Protein AF-A0A7K7BJ97-F1 (afdb_monomer_lite)

Foldseek 3Di:
DDDPDPVVVVVVVVVVVVVLVVVVDVVVSVCCCQPDDDPVLNVLLVLVVLLVVLVVLLCCVVVVQVPDDDPDPPDDSVVSVVSNVVSLVSLVVRPVVSNVVNNVVSVVVVVVCQQVVLCVVPVHRVVSNVVVVVVSVVVVVVPPD

Radius of gyration: 20.01 Å; chains: 1; bounding box: 39×40×58 Å

pLDDT: mean 79.58, std 12.28, range [40.59, 95.62]

Structure (mmCIF, N/CA/C/O backbone):
data_AF-A0A7K7BJ97-F1
#
_entry.id   AF-A0A7K7BJ97-F1
#
loop_
_atom_site.group_PDB
_atom_site.id
_atom_site.type_symbol
_atom_site.label_atom_id
_atom_site.label_alt_id
_atom_site.label_comp_id
_atom_site.label_asym_id
_atom_site.label_entity_id
_atom_site.label_seq_id
_atom_site.pdbx_PDB_ins_code
_atom_site.Cartn_x
_atom_site.Cartn_y
_atom_site.Cartn_z
_atom_site.occupancy
_atom_site.B_iso_or_equiv
_atom_site.auth_seq_id
_atom_site.auth_comp_id
_atom_site.auth_asym_id
_atom_site.auth_atom_id
_atom_site.pdbx_PDB_model_num
ATOM 1 N N . ALA A 1 1 ? -24.131 23.882 -16.248 1.00 53.66 1 ALA A N 1
ATOM 2 C CA . ALA A 1 1 ? -23.903 22.440 -16.059 1.00 53.66 1 ALA A CA 1
ATOM 3 C C . ALA A 1 1 ? -23.656 21.853 -17.436 1.00 53.66 1 ALA A C 1
ATOM 5 O O . ALA A 1 1 ? -24.614 21.597 -18.142 1.00 53.66 1 ALA A O 1
ATOM 6 N N . GLU A 1 2 ? -22.393 21.731 -17.831 1.00 49.44 2 GLU A N 1
ATOM 7 C CA . GLU A 1 2 ? -21.961 21.125 -19.095 1.00 49.44 2 GLU A CA 1
ATOM 8 C C . GLU A 1 2 ? -20.705 20.304 -18.774 1.00 49.44 2 GLU A C 1
ATOM 10 O O . GLU A 1 2 ? -19.826 20.795 -18.070 1.00 49.44 2 GLU A O 1
ATOM 15 N N . GLY A 1 3 ? -20.730 19.022 -19.157 1.00 62.25 3 GLY A N 1
ATOM 16 C CA . GLY A 1 3 ? -19.673 18.002 -19.071 1.00 62.25 3 GLY A CA 1
ATOM 17 C C . GLY A 1 3 ? -18.610 18.137 -17.974 1.00 62.25 3 GLY A C 1
ATOM 18 O O . GLY A 1 3 ? -17.576 18.757 -18.190 1.00 62.25 3 GLY A O 1
ATOM 19 N N . ARG A 1 4 ? -18.770 17.438 -16.837 1.00 69.69 4 ARG A N 1
ATOM 20 C CA . ARG A 1 4 ? -17.671 17.173 -15.873 1.00 69.69 4 ARG A CA 1
ATOM 21 C C . ARG A 1 4 ? -16.675 16.137 -16.416 1.00 69.69 4 ARG A C 1
ATOM 23 O O . ARG A 1 4 ? -16.270 15.221 -15.703 1.00 69.69 4 ARG A O 1
ATOM 30 N N . GLU A 1 5 ? -16.337 16.225 -17.692 1.00 78.38 5 GLU A N 1
ATOM 31 C CA . GLU A 1 5 ? -15.386 15.314 -18.308 1.00 78.38 5 GLU A CA 1
ATOM 32 C C . GLU A 1 5 ? -13.983 15.735 -17.859 1.00 78.38 5 GLU A C 1
ATOM 34 O O . GLU A 1 5 ? -13.641 16.918 -17.954 1.00 78.38 5 GLU A O 1
ATOM 39 N N . PRO A 1 6 ? -13.169 14.824 -17.301 1.00 87.25 6 PRO A N 1
ATOM 40 C CA . PRO A 1 6 ? -11.871 15.178 -16.747 1.00 87.25 6 PRO A CA 1
ATOM 41 C C . PRO A 1 6 ? -10.842 15.368 -17.876 1.00 87.25 6 PRO A C 1
ATOM 43 O O . PRO A 1 6 ? -9.900 14.592 -18.002 1.00 87.25 6 PRO A O 1
ATOM 46 N N . LEU A 1 7 ? -11.016 16.409 -18.699 1.00 89.00 7 LEU A N 1
ATOM 47 C CA . LEU A 1 7 ? -10.220 16.680 -19.907 1.00 89.00 7 LEU A CA 1
ATOM 48 C C . LEU A 1 7 ? -8.717 16.788 -19.613 1.00 89.00 7 LEU A C 1
ATOM 50 O O . LEU A 1 7 ? -7.898 16.268 -20.363 1.00 89.00 7 LEU A O 1
ATOM 54 N N . TRP A 1 8 ? -8.347 17.397 -18.484 1.00 89.06 8 TRP A N 1
ATOM 55 C CA . TRP A 1 8 ? -6.948 17.480 -18.056 1.00 89.06 8 TRP A CA 1
ATOM 56 C C . TRP A 1 8 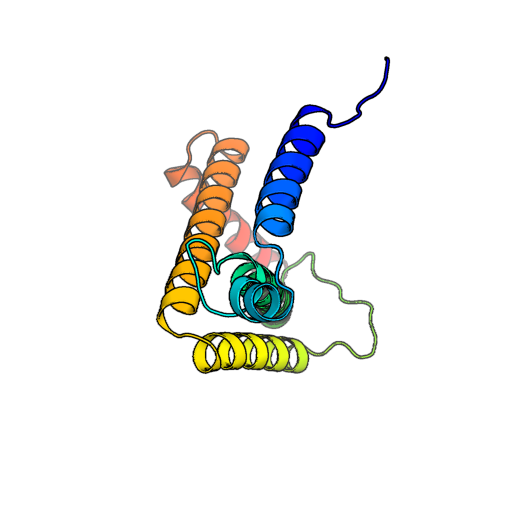? -6.360 16.122 -17.671 1.00 89.06 8 TRP A C 1
ATOM 58 O O . TRP A 1 8 ? -5.219 15.826 -18.019 1.00 89.06 8 TRP A O 1
ATOM 68 N N . ALA A 1 9 ? -7.140 15.276 -16.993 1.00 87.50 9 ALA A N 1
ATOM 69 C CA . ALA A 1 9 ? -6.704 13.921 -16.672 1.00 87.50 9 ALA A CA 1
ATOM 70 C C . ALA A 1 9 ? -6.609 13.063 -17.939 1.00 87.50 9 ALA A C 1
ATOM 72 O O . ALA A 1 9 ? -5.680 12.276 -18.065 1.00 87.50 9 ALA A O 1
ATOM 73 N N . LEU A 1 10 ? -7.529 13.258 -18.890 1.00 89.00 10 LEU A N 1
ATOM 74 C CA . LEU A 1 10 ? -7.507 12.595 -20.190 1.00 89.00 10 LEU A CA 1
ATOM 75 C C . LEU A 1 10 ? -6.256 12.973 -20.993 1.00 89.00 10 LEU A C 1
ATOM 77 O O . LEU A 1 10 ? -5.606 12.101 -21.559 1.00 89.00 10 LEU A O 1
ATOM 81 N N . GLY A 1 11 ? -5.881 14.256 -21.005 1.00 91.06 11 GLY A N 1
ATOM 82 C CA . GLY A 1 11 ? -4.638 14.708 -21.634 1.00 91.06 11 GLY A CA 1
ATOM 83 C C . GLY A 1 11 ? -3.398 14.080 -20.990 1.00 91.06 11 GLY A C 1
ATOM 84 O O . GLY A 1 11 ? -2.494 13.635 -21.694 1.00 91.06 11 GLY A O 1
ATOM 85 N N . LEU A 1 12 ? -3.381 13.972 -19.657 1.00 86.06 12 LEU A N 1
ATOM 86 C CA . LEU A 1 12 ? -2.293 13.326 -18.922 1.00 86.06 12 LEU A CA 1
ATOM 87 C C . LEU A 1 12 ? -2.185 11.829 -19.254 1.00 86.06 12 LEU A C 1
ATOM 89 O O . LEU A 1 12 ? -1.092 11.343 -19.536 1.00 86.06 12 LEU A O 1
ATOM 93 N N . THR A 1 13 ? -3.298 11.089 -19.232 1.00 87.69 13 THR A N 1
ATOM 94 C CA . THR A 1 13 ? -3.283 9.650 -19.533 1.00 87.69 13 THR A CA 1
ATOM 95 C C . THR A 1 13 ? -2.938 9.380 -20.994 1.00 87.69 13 THR A C 1
ATOM 97 O O . THR A 1 13 ? -2.217 8.423 -21.266 1.00 87.69 13 THR A O 1
ATOM 100 N N . ALA A 1 14 ? -3.378 10.239 -21.919 1.00 88.06 14 ALA A N 1
ATOM 101 C CA . ALA A 1 14 ? -2.998 10.169 -23.326 1.00 88.06 14 ALA A CA 1
ATOM 102 C C . ALA A 1 14 ? -1.486 10.363 -23.520 1.00 88.06 14 ALA A C 1
ATOM 104 O O . ALA A 1 14 ? -0.862 9.556 -24.203 1.00 88.06 14 ALA A O 1
ATOM 105 N N . ALA A 1 15 ? -0.880 11.354 -22.856 1.00 85.06 15 ALA A N 1
ATOM 106 C CA . ALA A 1 15 ? 0.564 11.582 -22.923 1.00 85.06 15 ALA A CA 1
ATOM 107 C C . ALA A 1 15 ? 1.373 10.393 -22.368 1.00 85.06 15 ALA A C 1
ATOM 109 O O . ALA A 1 15 ? 2.357 9.970 -22.971 1.00 85.06 15 ALA A O 1
ATOM 110 N N . VAL A 1 16 ? 0.939 9.803 -21.246 1.00 82.94 16 VAL A N 1
ATOM 111 C CA . VAL A 1 16 ? 1.579 8.599 -20.681 1.00 82.94 16 VAL A CA 1
ATOM 112 C C . VAL A 1 16 ? 1.446 7.400 -21.627 1.00 82.94 16 VAL A C 1
ATOM 114 O O . VAL A 1 16 ? 2.400 6.641 -21.796 1.00 82.94 16 VAL A O 1
ATOM 117 N N . ALA A 1 17 ? 0.285 7.231 -22.264 1.00 82.62 17 ALA A N 1
ATOM 118 C CA . ALA A 1 17 ? 0.066 6.162 -23.233 1.00 82.62 17 ALA A CA 1
ATOM 119 C C . ALA A 1 17 ? 0.936 6.335 -24.489 1.00 82.62 17 ALA A C 1
ATOM 121 O O . ALA A 1 17 ? 1.523 5.364 -24.961 1.00 82.62 17 ALA A O 1
ATOM 122 N N . GLU A 1 18 ? 1.068 7.560 -24.998 1.00 83.75 18 GLU A N 1
ATOM 123 C CA . GLU A 1 18 ? 1.896 7.874 -26.166 1.00 83.75 18 GLU A CA 1
ATOM 124 C C . GLU A 1 18 ? 3.380 7.569 -25.916 1.00 83.75 18 GLU A C 1
ATOM 126 O O . GLU A 1 18 ? 4.021 6.932 -26.752 1.00 83.75 18 GLU A O 1
ATOM 131 N N . LEU A 1 19 ? 3.901 7.902 -24.727 1.00 78.19 19 LEU A N 1
ATOM 132 C CA . LEU A 1 19 ? 5.255 7.511 -24.311 1.00 78.19 19 LEU A CA 1
ATOM 133 C C . LEU A 1 19 ? 5.457 5.989 -24.356 1.00 78.19 19 LEU A C 1
ATOM 135 O O . LEU A 1 19 ? 6.507 5.525 -24.794 1.00 78.19 19 LEU A O 1
ATOM 139 N N . GLY A 1 20 ? 4.450 5.209 -23.954 1.00 73.00 20 GLY A N 1
ATOM 140 C CA . GLY A 1 20 ? 4.485 3.747 -24.041 1.00 73.00 20 GLY A CA 1
ATOM 141 C C . GLY A 1 20 ? 4.469 3.218 -25.481 1.00 73.00 20 GLY A C 1
ATOM 142 O O . GLY A 1 20 ? 5.156 2.244 -25.784 1.00 73.00 20 GLY A O 1
ATOM 143 N N . VAL A 1 21 ? 3.725 3.867 -26.384 1.00 80.25 21 VAL A N 1
ATOM 144 C CA . VAL A 1 21 ? 3.646 3.487 -27.808 1.00 80.25 21 VAL A CA 1
ATOM 145 C C . VAL A 1 21 ? 4.962 3.764 -28.541 1.00 80.25 21 VAL A C 1
ATOM 147 O O . VAL A 1 21 ? 5.381 2.949 -29.365 1.00 80.25 21 VAL A O 1
ATOM 150 N N . LEU A 1 22 ? 5.652 4.861 -28.212 1.00 77.56 22 LEU A N 1
ATOM 151 C CA . LEU A 1 22 ? 6.937 5.233 -28.821 1.00 77.56 22 LEU A CA 1
ATOM 152 C C . LEU A 1 22 ? 8.061 4.209 -28.575 1.00 77.56 22 LEU A C 1
ATOM 154 O O . LEU A 1 22 ? 9.020 4.169 -29.342 1.00 77.56 22 LEU A O 1
ATOM 158 N N . VAL A 1 23 ? 7.932 3.341 -27.565 1.00 73.12 23 VAL A N 1
ATOM 159 C CA . VAL A 1 23 ? 8.893 2.256 -27.285 1.00 73.12 23 VAL A CA 1
ATOM 160 C C . VAL A 1 23 ? 8.868 1.164 -28.374 1.00 73.12 23 VAL A C 1
ATOM 162 O O . VAL A 1 23 ? 9.836 0.421 -28.492 1.00 73.12 23 VAL A O 1
ATOM 165 N N . ALA A 1 24 ? 7.819 1.101 -29.213 1.00 66.75 24 ALA A N 1
ATOM 166 C CA . ALA A 1 24 ? 7.681 0.366 -30.489 1.00 66.75 24 ALA A CA 1
ATOM 167 C C . ALA A 1 24 ? 7.981 -1.155 -30.525 1.00 66.75 24 ALA A C 1
ATOM 169 O O . ALA A 1 24 ? 7.646 -1.818 -31.507 1.00 66.75 24 ALA A O 1
ATOM 170 N N . SER A 1 25 ? 8.545 -1.747 -29.474 1.00 67.44 25 SER A N 1
ATOM 171 C CA . SER A 1 25 ? 8.849 -3.177 -29.372 1.00 67.44 25 SER A CA 1
ATOM 172 C C . SER A 1 25 ? 8.205 -3.780 -28.129 1.00 67.44 25 SER A C 1
ATOM 174 O O . SER A 1 25 ? 8.576 -3.446 -27.003 1.00 67.44 25 SER A O 1
ATOM 176 N N . LEU A 1 26 ? 7.272 -4.709 -28.334 1.00 65.44 26 LEU A N 1
ATOM 177 C CA . LEU A 1 26 ? 6.539 -5.386 -27.258 1.00 65.44 26 LEU A CA 1
ATOM 178 C C . LEU A 1 26 ? 7.465 -6.154 -26.298 1.00 65.44 26 LEU A C 1
ATOM 180 O O . LEU A 1 26 ? 7.220 -6.168 -25.093 1.00 65.44 26 LEU A O 1
ATOM 184 N N . ASP A 1 27 ? 8.567 -6.703 -26.813 1.00 65.81 27 ASP A N 1
ATOM 185 C CA . ASP A 1 27 ? 9.553 -7.453 -26.026 1.00 65.81 27 ASP A CA 1
ATOM 186 C C . ASP A 1 27 ? 10.417 -6.567 -25.118 1.00 65.81 27 ASP A C 1
ATOM 188 O O . ASP A 1 27 ? 10.953 -7.059 -24.129 1.00 65.81 27 ASP A O 1
ATOM 192 N N . LEU A 1 28 ? 10.527 -5.262 -25.409 1.00 61.59 28 LEU A N 1
ATOM 193 C CA . LEU A 1 28 ? 11.085 -4.281 -24.468 1.00 61.59 28 LEU A CA 1
ATOM 194 C C . LEU A 1 28 ? 9.990 -3.689 -23.576 1.00 61.59 28 LEU A C 1
ATOM 196 O O . LEU A 1 28 ? 10.247 -3.405 -22.413 1.00 61.59 28 LEU A O 1
ATOM 200 N N . VAL A 1 29 ? 8.750 -3.577 -24.062 1.00 62.12 29 VAL A N 1
ATOM 201 C CA . VAL A 1 29 ? 7.610 -3.076 -23.278 1.00 62.12 29 VAL A CA 1
ATOM 202 C C . VAL A 1 29 ? 7.257 -4.008 -22.109 1.00 62.12 29 VAL A C 1
ATOM 204 O O . VAL A 1 29 ? 7.011 -3.524 -21.005 1.00 62.12 29 VAL A O 1
ATOM 207 N N . ALA A 1 30 ? 7.272 -5.332 -22.291 1.00 59.56 30 ALA A N 1
ATOM 208 C CA . ALA A 1 30 ? 6.947 -6.278 -21.217 1.00 59.56 30 ALA A CA 1
ATOM 209 C C . ALA A 1 30 ? 7.932 -6.198 -20.016 1.00 59.56 30 ALA A C 1
ATOM 211 O O . ALA A 1 30 ? 7.473 -6.119 -18.868 1.00 59.56 30 ALA A O 1
ATOM 212 N N . PRO A 1 31 ? 9.261 -6.107 -20.232 1.00 52.78 31 PRO A N 1
ATOM 213 C CA . PRO A 1 31 ? 10.229 -5.754 -19.196 1.00 52.78 31 PRO A CA 1
ATOM 214 C C . PRO A 1 31 ? 10.198 -4.285 -18.752 1.00 52.78 31 PRO A C 1
ATOM 216 O O . PRO A 1 31 ? 10.601 -4.024 -17.629 1.00 52.78 31 PRO A O 1
ATOM 219 N N . VAL A 1 32 ? 9.731 -3.320 -19.551 1.00 54.19 32 VAL A N 1
ATOM 220 C CA . VAL A 1 32 ? 9.581 -1.905 -19.129 1.00 54.19 32 VAL A CA 1
ATOM 221 C C . VAL A 1 32 ? 8.428 -1.731 -18.139 1.00 54.19 32 VAL A C 1
ATOM 223 O O . VAL A 1 32 ? 8.578 -1.023 -17.144 1.00 54.19 32 VAL A O 1
ATOM 226 N N . PHE A 1 33 ? 7.309 -2.438 -18.333 1.00 54.72 33 PHE A N 1
ATOM 227 C CA . PHE A 1 33 ? 6.264 -2.521 -17.311 1.00 54.72 33 PHE A CA 1
ATOM 228 C C . PHE A 1 33 ? 6.768 -3.213 -16.041 1.00 54.72 33 PHE A C 1
ATOM 230 O O . PHE A 1 33 ? 6.367 -2.819 -14.950 1.00 54.72 33 PHE A O 1
ATOM 237 N N . SER A 1 34 ? 7.660 -4.202 -16.167 1.00 51.91 34 SER A N 1
ATOM 238 C CA . SER A 1 34 ? 8.026 -5.090 -15.059 1.00 51.91 34 SER A CA 1
ATOM 239 C C . SER A 1 34 ? 9.320 -4.724 -14.307 1.00 51.91 34 SER A C 1
ATOM 241 O O . SER A 1 34 ? 9.379 -4.965 -13.105 1.00 51.91 34 SER A O 1
ATOM 243 N N . VAL A 1 35 ? 10.372 -4.211 -14.963 1.00 53.81 35 VAL A N 1
ATOM 244 C CA . VAL A 1 35 ? 11.743 -4.176 -14.400 1.00 53.81 35 VAL A CA 1
ATOM 245 C C . VAL A 1 35 ? 12.662 -3.033 -14.905 1.00 53.81 35 VAL A C 1
ATOM 247 O O . VAL A 1 35 ? 13.407 -2.500 -14.084 1.00 53.81 35 VAL A O 1
ATOM 250 N N . CYS A 1 36 ? 12.683 -2.606 -16.181 1.00 50.34 36 CYS A N 1
ATOM 251 C CA . CYS A 1 36 ? 13.795 -1.756 -16.671 1.00 50.34 36 CYS A CA 1
ATOM 252 C C . CYS A 1 36 ? 13.440 -0.715 -17.753 1.00 50.34 36 CYS A C 1
ATOM 254 O O . CYS A 1 36 ? 13.249 -1.078 -18.905 1.00 50.34 36 CYS A O 1
ATOM 256 N N . VAL A 1 37 ? 13.460 0.569 -17.364 1.00 40.59 37 VAL A N 1
ATOM 257 C CA . VAL A 1 37 ? 13.938 1.793 -18.066 1.00 40.59 37 VAL A CA 1
ATOM 258 C C . VAL A 1 37 ? 13.096 2.979 -17.569 1.00 40.59 37 VAL A C 1
ATOM 260 O O . VAL A 1 37 ? 11.893 3.050 -17.789 1.00 40.59 37 VAL A O 1
ATOM 263 N N . GLU A 1 38 ? 13.756 3.849 -16.797 1.00 43.31 38 GLU A N 1
ATOM 264 C CA . GLU A 1 38 ? 13.340 5.151 -16.226 1.00 43.31 38 GLU A CA 1
ATOM 265 C C . GLU A 1 38 ? 12.053 5.260 -15.385 1.00 43.31 38 GLU A C 1
ATOM 267 O O . GLU A 1 38 ? 11.908 6.222 -14.634 1.00 43.31 38 GLU A O 1
ATOM 272 N N . GLY A 1 39 ? 11.163 4.272 -15.382 1.00 49.56 39 GLY A N 1
ATOM 273 C CA . GLY A 1 39 ? 9.870 4.416 -14.712 1.00 49.56 39 GLY A CA 1
ATOM 274 C C . GLY A 1 39 ? 9.175 3.106 -14.380 1.00 49.56 39 GLY A C 1
ATOM 275 O O . GLY A 1 39 ? 7.949 3.048 -14.443 1.00 49.56 39 GLY A O 1
ATOM 276 N N . GLY A 1 40 ? 9.926 2.070 -13.979 1.00 51.00 40 GLY A N 1
ATOM 277 C CA . GLY A 1 40 ? 9.418 0.769 -13.492 1.00 51.00 40 GLY A CA 1
ATOM 278 C C . GLY A 1 40 ? 8.561 0.841 -12.211 1.00 51.00 40 GLY A C 1
ATOM 279 O O . GLY A 1 40 ? 8.544 -0.082 -11.402 1.00 51.00 40 GLY A O 1
ATOM 280 N N . ALA A 1 41 ? 7.874 1.959 -11.989 1.00 52.81 41 ALA A N 1
ATOM 281 C CA . ALA A 1 41 ? 6.932 2.200 -10.917 1.00 52.81 41 ALA A CA 1
ATOM 282 C C . ALA A 1 41 ? 5.535 1.647 -11.232 1.00 52.81 41 ALA A C 1
ATOM 284 O O . ALA A 1 41 ? 4.777 1.438 -10.298 1.00 52.81 41 ALA A O 1
ATOM 285 N N . ILE A 1 42 ? 5.168 1.384 -12.494 1.00 57.91 42 ILE A N 1
ATOM 286 C CA . ILE A 1 42 ? 3.773 1.042 -12.838 1.00 57.91 42 ILE A CA 1
ATOM 287 C C . ILE A 1 42 ? 3.371 -0.336 -12.278 1.00 57.91 42 ILE A C 1
ATOM 289 O O . ILE A 1 42 ? 2.353 -0.447 -11.593 1.00 57.91 42 ILE A O 1
ATOM 293 N N . TRP A 1 43 ? 4.183 -1.380 -12.489 1.00 60.97 43 TRP A N 1
ATOM 294 C CA . TRP A 1 43 ? 3.903 -2.712 -11.930 1.00 60.97 43 TRP A CA 1
ATOM 295 C C . TRP A 1 43 ? 4.109 -2.770 -10.413 1.00 60.97 43 TRP A C 1
ATOM 297 O O . TRP A 1 43 ? 3.290 -3.340 -9.689 1.00 60.97 43 TRP A O 1
ATOM 307 N N . GLY A 1 44 ? 5.153 -2.098 -9.912 1.00 68.31 44 GLY A N 1
ATOM 308 C CA . GLY A 1 44 ? 5.391 -1.942 -8.477 1.00 68.31 44 GLY A CA 1
ATOM 309 C C . GLY A 1 44 ? 4.253 -1.208 -7.762 1.00 68.31 44 GLY A C 1
ATOM 310 O O . GLY A 1 44 ? 3.891 -1.592 -6.656 1.00 68.31 44 GLY A O 1
ATOM 311 N N . PHE A 1 45 ? 3.639 -0.206 -8.397 1.00 69.50 45 PHE A N 1
ATOM 312 C CA . PHE A 1 45 ? 2.495 0.533 -7.863 1.00 69.50 45 PHE A CA 1
ATOM 313 C C . PHE A 1 45 ? 1.250 -0.345 -7.768 1.00 69.50 45 PHE A C 1
ATOM 315 O O . PHE A 1 45 ? 0.552 -0.296 -6.759 1.00 69.50 45 PHE A O 1
ATOM 322 N N . LEU A 1 46 ? 0.994 -1.190 -8.770 1.00 77.25 46 LEU A N 1
ATOM 323 C CA . LEU A 1 46 ? -0.132 -2.119 -8.725 1.00 77.25 46 LEU A CA 1
ATOM 324 C C . LEU A 1 46 ? 0.040 -3.151 -7.598 1.00 77.25 46 LEU A C 1
ATOM 326 O O . LEU A 1 46 ? -0.875 -3.346 -6.796 1.00 77.25 46 LEU A O 1
ATOM 330 N N . LEU A 1 47 ? 1.224 -3.766 -7.478 1.00 82.06 47 LEU A N 1
ATOM 331 C CA . LEU A 1 47 ? 1.519 -4.682 -6.369 1.00 82.06 47 LEU A CA 1
ATOM 332 C C . LEU A 1 47 ? 1.497 -3.971 -5.009 1.00 82.06 47 LEU A C 1
ATOM 334 O O . LEU A 1 47 ? 0.989 -4.540 -4.046 1.00 82.06 47 LEU A O 1
ATOM 338 N N . ALA A 1 48 ? 1.989 -2.734 -4.922 1.00 85.62 48 ALA A N 1
ATOM 339 C CA . ALA A 1 48 ? 1.926 -1.928 -3.706 1.00 85.62 48 ALA A CA 1
ATOM 340 C C . ALA A 1 48 ? 0.477 -1.578 -3.329 1.00 85.62 48 ALA A C 1
ATOM 342 O O . ALA A 1 48 ? 0.123 -1.633 -2.154 1.00 85.62 48 ALA A O 1
ATOM 343 N N . ALA A 1 49 ? -0.391 -1.288 -4.302 1.00 88.12 49 ALA A N 1
ATOM 344 C CA . ALA A 1 49 ? -1.814 -1.074 -4.064 1.00 88.12 49 ALA A CA 1
ATOM 345 C C . ALA A 1 49 ? -2.478 -2.347 -3.516 1.00 88.12 49 ALA A C 1
ATOM 347 O O . ALA A 1 49 ? -3.183 -2.287 -2.508 1.00 88.12 49 ALA A O 1
ATOM 348 N N . TYR A 1 50 ? -2.196 -3.513 -4.110 1.00 90.75 50 TYR A N 1
ATOM 349 C CA . TYR A 1 50 ? -2.683 -4.793 -3.588 1.00 90.75 50 TYR A CA 1
ATOM 350 C C . TYR A 1 50 ? -2.125 -5.117 -2.200 1.00 90.75 50 TYR A C 1
ATOM 352 O O . TYR A 1 50 ? -2.861 -5.633 -1.357 1.00 90.75 50 TYR A O 1
ATOM 360 N N . LEU A 1 51 ? -0.863 -4.783 -1.927 1.00 91.69 51 LEU A N 1
ATOM 361 C CA . LEU A 1 51 ? -0.256 -4.916 -0.606 1.00 91.69 51 LEU A CA 1
ATOM 362 C C . LEU A 1 51 ? -0.991 -4.053 0.426 1.00 91.69 51 LEU A C 1
ATOM 364 O O . LEU A 1 51 ? -1.388 -4.565 1.470 1.00 91.69 51 LEU A O 1
ATOM 368 N N . VAL A 1 52 ? -1.209 -2.768 0.130 1.00 90.88 52 VAL A N 1
ATOM 369 C CA . VAL A 1 52 ? -1.880 -1.826 1.037 1.00 90.88 52 VAL A CA 1
ATOM 370 C C . VAL A 1 52 ? -3.325 -2.243 1.292 1.00 90.88 52 VAL A C 1
ATOM 372 O O . VAL A 1 52 ? -3.752 -2.229 2.441 1.00 90.88 52 VAL A O 1
ATOM 375 N N . VAL A 1 53 ? -4.070 -2.675 0.269 1.00 92.69 53 VAL A N 1
ATOM 376 C CA . VAL A 1 53 ? -5.453 -3.158 0.437 1.00 92.69 53 VAL A CA 1
ATOM 377 C C . VAL A 1 53 ? -5.497 -4.410 1.313 1.00 92.69 53 VAL A C 1
ATOM 379 O O . VAL A 1 53 ? -6.273 -4.471 2.266 1.00 92.69 53 VAL A O 1
ATOM 382 N N . ASN A 1 54 ? -4.639 -5.397 1.040 1.00 94.38 54 ASN A N 1
ATOM 383 C CA . ASN A 1 54 ? -4.564 -6.614 1.846 1.00 94.38 54 ASN A CA 1
ATOM 384 C C . ASN A 1 54 ? -4.140 -6.320 3.294 1.00 94.38 54 ASN A C 1
ATOM 386 O O . ASN A 1 54 ? -4.676 -6.919 4.231 1.00 94.38 54 ASN A O 1
ATOM 390 N N . LEU A 1 55 ? -3.218 -5.378 3.498 1.00 91.75 55 LEU A N 1
ATOM 391 C CA . LEU A 1 55 ? -2.782 -4.963 4.826 1.00 91.75 55 LEU A CA 1
ATOM 392 C C . LEU A 1 55 ? -3.883 -4.191 5.564 1.00 91.75 55 LEU A C 1
ATOM 394 O O . LEU A 1 55 ? -4.118 -4.468 6.735 1.00 91.75 55 LEU A O 1
ATOM 398 N N . ALA A 1 56 ? -4.599 -3.286 4.894 1.00 91.19 56 ALA A N 1
ATOM 399 C CA . ALA A 1 56 ? -5.709 -2.531 5.473 1.00 91.19 56 ALA A CA 1
ATOM 400 C C . ALA A 1 56 ? -6.832 -3.464 5.942 1.00 91.19 56 ALA A C 1
ATOM 402 O O . ALA A 1 56 ? -7.256 -3.381 7.093 1.00 91.19 56 ALA A O 1
ATOM 403 N N . CYS A 1 57 ? -7.239 -4.415 5.097 1.00 91.19 57 CYS A N 1
ATOM 404 C CA . CYS A 1 57 ? -8.235 -5.428 5.442 1.00 91.19 57 CYS A CA 1
ATOM 405 C C . CYS A 1 57 ? -7.782 -6.296 6.633 1.00 91.19 57 CYS A C 1
ATOM 407 O O . CYS A 1 57 ? -8.564 -6.553 7.552 1.00 91.19 57 CYS A O 1
ATOM 409 N N . ALA A 1 58 ? -6.521 -6.748 6.644 1.00 91.75 58 ALA A N 1
ATOM 410 C CA . ALA A 1 58 ? -5.972 -7.536 7.749 1.00 91.75 58 ALA A CA 1
ATOM 411 C C . ALA A 1 58 ? -5.930 -6.722 9.052 1.00 91.75 58 ALA A C 1
ATOM 413 O O . ALA A 1 58 ? -6.402 -7.196 10.086 1.00 91.75 58 ALA A O 1
ATOM 414 N N . LEU A 1 59 ? -5.423 -5.487 8.995 1.00 89.75 59 LEU A N 1
ATOM 415 C CA . LEU A 1 59 ? -5.327 -4.585 10.138 1.00 89.75 59 LEU A CA 1
ATOM 416 C C . LEU A 1 59 ? -6.705 -4.271 10.707 1.00 89.75 59 LEU A C 1
ATOM 418 O O . LEU A 1 59 ? -6.896 -4.469 11.897 1.00 89.75 59 LEU A O 1
ATOM 422 N N . GLN A 1 60 ? -7.672 -3.851 9.890 1.00 89.50 60 GLN A N 1
ATOM 423 C CA . GLN A 1 60 ? -9.032 -3.526 10.343 1.00 89.50 60 GLN A CA 1
ATOM 424 C C . GLN A 1 60 ? -9.723 -4.719 11.015 1.00 89.50 60 GLN A C 1
ATOM 426 O O . GLN A 1 60 ? -10.392 -4.550 12.037 1.00 89.50 60 GLN A O 1
ATOM 431 N N . SER A 1 61 ? -9.492 -5.933 10.507 1.00 88.06 61 SER A N 1
ATOM 432 C CA . SER A 1 61 ? -10.0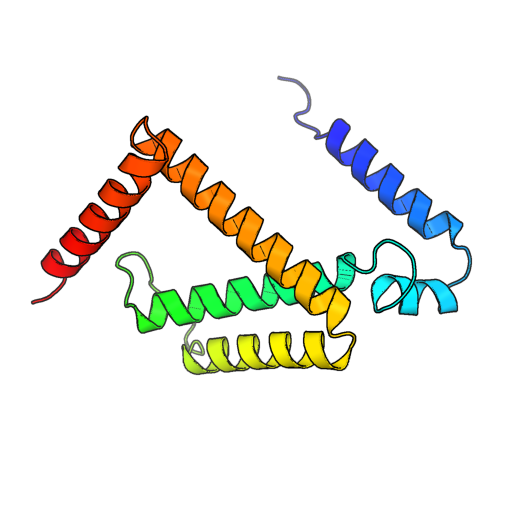04 -7.164 11.116 1.00 88.06 61 SER A CA 1
ATOM 433 C C . SER A 1 61 ? -9.330 -7.519 12.438 1.00 88.06 61 SER A C 1
ATOM 435 O O . SER A 1 61 ? -10.019 -7.843 13.403 1.00 88.06 61 SER A O 1
ATOM 437 N N . VAL A 1 62 ? -7.996 -7.455 12.508 1.00 87.81 62 VAL A N 1
ATOM 438 C CA . VAL A 1 62 ? -7.228 -7.768 13.729 1.00 87.81 62 VAL A CA 1
ATOM 439 C C . VAL A 1 62 ? -7.506 -6.737 14.817 1.00 87.81 62 VAL A C 1
ATOM 441 O O . VAL A 1 62 ? -7.704 -7.075 15.981 1.00 87.81 62 VAL A O 1
ATOM 444 N N . LEU A 1 63 ? -7.566 -5.472 14.421 1.00 85.06 63 LEU A N 1
ATOM 445 C CA . LEU A 1 63 ? -7.820 -4.345 15.295 1.00 85.06 63 LEU A CA 1
ATOM 446 C C . LEU A 1 63 ? -9.292 -4.187 15.682 1.00 85.06 63 LEU A C 1
ATOM 448 O O . LEU A 1 63 ? -9.566 -3.313 16.502 1.00 85.06 63 LEU A O 1
ATOM 452 N N . ARG A 1 64 ? -10.206 -4.988 15.117 1.00 81.00 64 ARG A N 1
ATOM 453 C CA . ARG A 1 64 ? -11.659 -4.897 15.334 1.00 81.00 64 ARG A CA 1
ATOM 454 C C . ARG A 1 64 ? -12.166 -3.459 15.226 1.00 81.00 64 ARG A C 1
ATOM 456 O O . ARG A 1 64 ? -12.788 -2.947 16.146 1.00 81.00 64 ARG A O 1
ATOM 463 N N . SER A 1 65 ? -11.835 -2.776 14.131 1.00 79.88 65 SER A N 1
ATOM 464 C CA . SER A 1 65 ? -12.263 -1.384 13.975 1.00 79.88 65 SER A CA 1
ATOM 465 C C . SER A 1 65 ? -13.800 -1.275 13.969 1.00 79.88 65 SER A C 1
ATOM 467 O O . SER A 1 65 ? -14.434 -2.083 13.285 1.00 79.88 65 SER A O 1
ATOM 469 N N . PRO A 1 66 ? -14.382 -0.259 14.632 1.00 72.62 66 PRO A N 1
ATOM 470 C CA . PRO A 1 66 ? -15.830 -0.108 14.874 1.00 72.62 66 PRO A CA 1
ATOM 471 C C . PRO A 1 66 ? -16.690 -0.239 13.607 1.00 72.62 66 PRO A C 1
ATOM 473 O O . PRO A 1 66 ? -17.734 -0.895 13.564 1.00 72.62 66 PRO A O 1
ATOM 476 N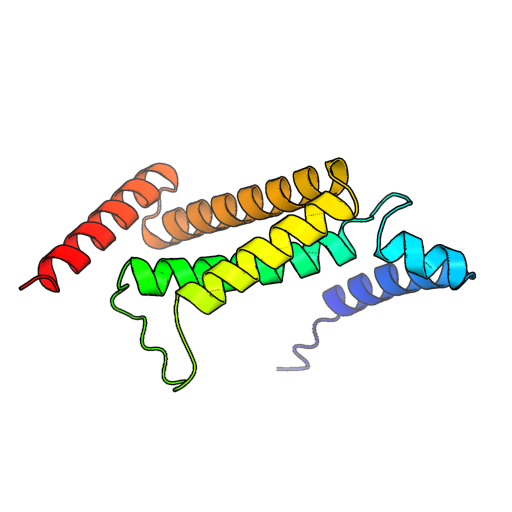 N . THR A 1 67 ? -16.216 0.361 12.5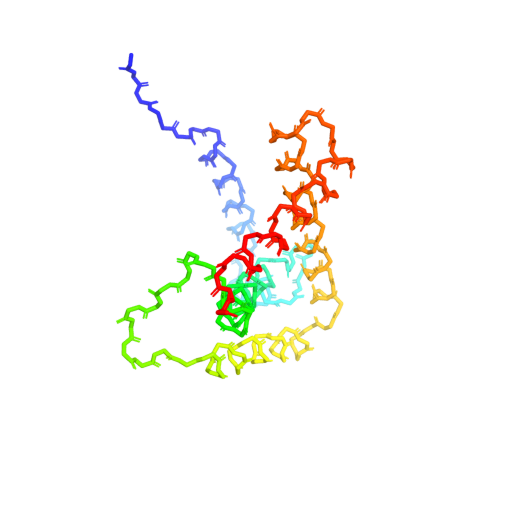16 1.00 80.56 67 THR A N 1
ATOM 477 C CA . THR A 1 67 ? -16.936 0.438 11.238 1.00 80.56 67 THR A CA 1
ATOM 478 C C . THR A 1 67 ? -16.768 -0.818 10.368 1.00 80.56 67 THR A C 1
ATOM 480 O O . THR A 1 67 ? -17.428 -0.959 9.338 1.00 80.56 67 THR A O 1
ATOM 483 N N . TRP A 1 68 ? -15.891 -1.755 10.740 1.00 81.19 68 TRP A N 1
ATOM 484 C CA . TRP A 1 68 ? -15.521 -2.886 9.888 1.00 81.19 68 TRP A CA 1
ATOM 485 C C . TRP A 1 68 ? -16.467 -4.081 10.050 1.00 81.19 68 TRP A C 1
ATOM 487 O O . TRP A 1 68 ? -16.514 -4.727 11.093 1.00 81.19 68 TRP A O 1
ATOM 497 N N . ARG A 1 69 ? -17.227 -4.391 8.988 1.00 85.88 69 ARG A N 1
ATOM 498 C CA . ARG A 1 69 ? -18.220 -5.484 8.949 1.00 85.88 69 ARG A CA 1
ATOM 499 C C . ARG A 1 69 ? -18.129 -6.281 7.637 1.00 85.88 69 ARG A C 1
ATOM 501 O O . ARG A 1 69 ? -18.971 -6.088 6.755 1.00 85.88 69 ARG A O 1
ATOM 508 N N . PRO A 1 70 ? -17.123 -7.158 7.464 1.00 83.88 70 PRO A N 1
ATOM 509 C CA . PRO A 1 70 ? -16.983 -7.962 6.253 1.00 83.88 70 PRO A CA 1
ATOM 510 C C . PRO A 1 70 ? -18.174 -8.922 6.122 1.00 83.88 70 PRO A C 1
ATOM 512 O O . PRO A 1 70 ? -18.410 -9.756 6.989 1.00 83.88 70 PRO A O 1
ATOM 515 N N . ARG A 1 71 ? -18.951 -8.788 5.039 1.00 84.88 71 ARG A N 1
ATOM 516 C CA . ARG A 1 71 ? -20.144 -9.621 4.767 1.00 84.88 71 ARG A CA 1
ATOM 517 C C . ARG A 1 71 ? -19.851 -10.836 3.881 1.00 84.88 71 ARG A C 1
ATOM 519 O O . ARG A 1 71 ? -20.733 -11.663 3.671 1.00 84.88 71 ARG A O 1
ATOM 526 N N . LEU A 1 72 ? -18.638 -10.927 3.332 1.00 86.69 72 LEU A N 1
ATOM 527 C CA . LEU A 1 72 ? -18.221 -12.042 2.487 1.00 86.69 72 LEU A CA 1
ATOM 528 C C . LEU A 1 72 ? -17.970 -13.286 3.364 1.00 86.69 72 LEU A C 1
ATOM 530 O O . LEU A 1 72 ? -17.106 -13.225 4.238 1.00 86.69 72 LEU A O 1
ATOM 534 N N . PRO A 1 73 ? -18.648 -14.423 3.122 1.00 81.94 73 PRO A N 1
ATOM 535 C CA . PRO A 1 73 ? -18.556 -15.604 3.988 1.00 81.94 73 PRO A CA 1
ATOM 536 C C . PRO A 1 73 ? -17.177 -16.286 3.974 1.00 81.94 73 PRO A C 1
ATOM 538 O O . PRO A 1 73 ? -16.811 -16.936 4.945 1.00 81.94 73 PRO A O 1
ATOM 541 N N . TYR A 1 74 ? -16.394 -16.122 2.904 1.00 87.12 74 TYR A N 1
ATOM 542 C CA . TYR A 1 74 ? -15.054 -16.714 2.762 1.00 87.12 74 TYR A CA 1
ATOM 543 C C . TYR A 1 74 ? -13.917 -15.793 3.226 1.00 87.12 74 TYR A C 1
ATOM 545 O O . TYR A 1 74 ? -12.742 -16.082 3.002 1.00 87.12 74 TYR A O 1
ATOM 553 N N . TYR A 1 75 ? -14.246 -14.656 3.835 1.00 89.75 75 TYR A N 1
ATOM 554 C CA . TYR A 1 75 ? -13.244 -13.710 4.293 1.00 89.75 75 TYR A CA 1
ATOM 555 C C . TYR A 1 75 ? -12.624 -14.152 5.627 1.00 89.75 75 TYR A C 1
ATOM 557 O O . TYR A 1 75 ? -13.323 -14.316 6.625 1.00 89.75 75 TYR A O 1
ATOM 565 N N . HIS A 1 76 ? -11.295 -14.273 5.665 1.00 89.19 76 HIS A N 1
ATOM 566 C CA . HIS A 1 76 ? -10.525 -14.449 6.895 1.00 89.19 76 HIS A CA 1
ATOM 567 C C . HIS A 1 76 ? -9.326 -13.494 6.898 1.00 89.19 76 HIS A C 1
ATOM 569 O O . HIS A 1 76 ? -8.652 -13.331 5.879 1.00 89.19 76 HIS A O 1
ATOM 575 N N . TRP A 1 77 ? -9.010 -12.895 8.050 1.00 90.62 77 TRP A N 1
ATOM 576 C CA . TRP A 1 77 ? -7.892 -11.949 8.187 1.00 90.62 77 TRP A CA 1
ATOM 577 C C . TRP A 1 77 ? -6.547 -12.572 7.777 1.00 90.62 77 TRP A C 1
ATOM 579 O O . TRP A 1 77 ? -5.711 -11.907 7.169 1.00 90.62 77 TRP A O 1
ATOM 589 N N . GLY A 1 78 ? -6.368 -13.872 8.035 1.00 91.88 78 GLY A N 1
ATOM 590 C CA . GLY A 1 78 ? -5.173 -14.622 7.643 1.00 91.88 78 GLY A CA 1
ATOM 591 C C . GLY A 1 78 ? -5.005 -14.765 6.127 1.00 91.88 78 GLY A C 1
ATOM 592 O O . GLY A 1 78 ? -3.877 -14.742 5.646 1.00 91.88 78 GLY A O 1
ATOM 593 N N . LEU A 1 79 ? -6.101 -14.836 5.360 1.00 92.25 79 LEU A N 1
ATOM 594 C CA . LEU A 1 79 ? -6.041 -14.867 3.892 1.00 92.25 79 LEU A CA 1
ATOM 595 C C . LEU A 1 79 ? -5.542 -13.525 3.344 1.00 92.25 79 LEU A C 1
ATOM 597 O O . LEU A 1 79 ? -4.702 -13.486 2.450 1.00 92.25 79 LEU A O 1
ATOM 601 N N . SER A 1 80 ? -6.013 -12.429 3.940 1.00 93.75 80 SER A N 1
ATOM 602 C CA . SER A 1 80 ? -5.562 -11.071 3.628 1.00 93.75 80 SER A CA 1
ATOM 603 C C . SER A 1 80 ? -4.072 -10.893 3.949 1.00 93.75 80 SER A C 1
ATOM 605 O O . SER A 1 80 ? -3.318 -10.359 3.142 1.00 93.75 80 SER A O 1
ATOM 607 N N . LEU A 1 81 ? -3.611 -11.410 5.094 1.00 93.69 81 LEU A N 1
ATOM 608 C CA . LEU A 1 81 ? -2.193 -11.374 5.464 1.00 93.69 81 LEU A CA 1
ATOM 609 C C . LEU A 1 81 ? -1.325 -12.216 4.512 1.00 93.69 81 LEU A C 1
ATOM 611 O O . LEU A 1 81 ? -0.248 -11.775 4.116 1.00 93.69 81 LEU A O 1
ATOM 615 N N . ALA A 1 82 ? -1.803 -13.394 4.105 1.00 95.62 82 ALA A N 1
ATOM 616 C CA . ALA A 1 82 ? -1.123 -14.230 3.119 1.00 95.62 82 ALA A CA 1
ATOM 617 C C . ALA A 1 82 ? -1.019 -13.528 1.753 1.00 95.62 82 ALA A C 1
ATOM 619 O O . ALA A 1 82 ? 0.043 -13.553 1.134 1.00 95.62 82 ALA A O 1
ATOM 620 N N . GLY A 1 83 ? -2.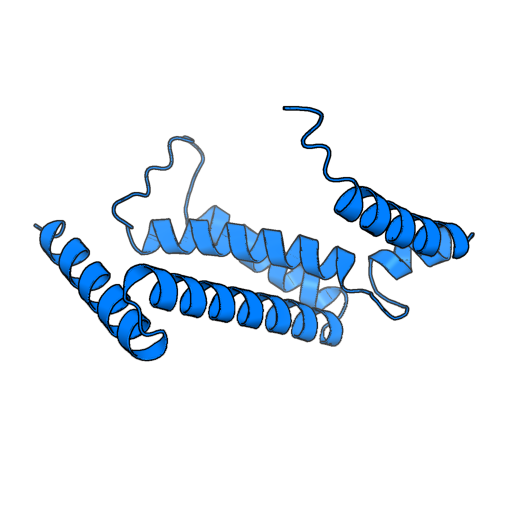081 -12.841 1.316 1.00 93.62 83 GLY A N 1
ATOM 621 C CA . GLY A 1 83 ? -2.067 -12.006 0.112 1.00 93.62 83 GLY A CA 1
ATOM 622 C C . GLY A 1 83 ? -1.052 -10.863 0.202 1.00 93.62 83 GLY A C 1
ATOM 623 O O . GLY A 1 83 ? -0.265 -10.669 -0.721 1.00 93.62 83 GLY A O 1
ATOM 624 N N . ALA A 1 84 ? -0.995 -10.161 1.339 1.00 93.75 84 ALA A N 1
ATOM 625 C CA . ALA A 1 84 ? 0.008 -9.122 1.587 1.00 93.75 84 ALA A CA 1
ATOM 626 C C . ALA A 1 84 ? 1.443 -9.679 1.532 1.00 93.75 84 ALA A C 1
ATOM 628 O O . ALA A 1 84 ? 2.305 -9.102 0.871 1.00 93.75 84 ALA A O 1
ATOM 629 N N . ALA A 1 85 ? 1.695 -10.821 2.178 1.00 94.25 85 ALA A N 1
ATOM 630 C CA . ALA A 1 85 ? 3.002 -11.475 2.158 1.00 94.25 85 ALA A CA 1
ATOM 631 C C . ALA A 1 85 ? 3.408 -11.909 0.741 1.00 94.25 85 ALA A C 1
ATOM 633 O O . ALA A 1 85 ? 4.558 -11.713 0.350 1.00 94.25 85 ALA A O 1
ATOM 634 N N . LEU A 1 86 ? 2.465 -12.435 -0.048 1.00 93.12 86 LEU A N 1
ATOM 635 C CA . LEU A 1 86 ? 2.697 -12.807 -1.443 1.00 93.12 86 LEU A CA 1
ATOM 636 C C . LEU A 1 86 ? 3.045 -11.583 -2.301 1.00 93.12 86 LEU A C 1
ATOM 638 O O . LEU A 1 86 ? 4.016 -11.628 -3.050 1.00 93.12 86 LEU A O 1
ATOM 642 N N . CYS A 1 87 ? 2.303 -10.479 -2.164 1.00 90.38 87 CYS A N 1
ATOM 643 C CA . CYS A 1 87 ? 2.608 -9.233 -2.870 1.00 90.38 87 CYS A CA 1
ATOM 644 C C . CYS A 1 87 ? 4.010 -8.722 -2.519 1.00 90.38 87 CYS A C 1
ATOM 646 O O . CYS A 1 87 ? 4.781 -8.394 -3.418 1.00 90.38 87 CYS A O 1
ATOM 648 N N . LEU A 1 88 ? 4.367 -8.710 -1.231 1.00 89.12 88 LEU A N 1
ATOM 649 C CA . LEU A 1 88 ? 5.687 -8.272 -0.783 1.00 89.12 88 LEU A CA 1
ATOM 650 C C . LEU A 1 88 ? 6.801 -9.174 -1.340 1.00 89.12 88 LEU A C 1
ATOM 652 O O . LEU A 1 88 ? 7.793 -8.672 -1.862 1.00 89.12 88 LEU A O 1
ATOM 656 N N . ALA A 1 89 ? 6.620 -10.496 -1.285 1.00 89.94 89 ALA A N 1
ATOM 657 C CA . ALA A 1 89 ? 7.579 -11.457 -1.820 1.00 89.94 89 ALA A CA 1
ATOM 658 C C . ALA A 1 89 ? 7.793 -11.265 -3.329 1.00 89.94 89 ALA A C 1
ATOM 660 O O . ALA A 1 89 ? 8.935 -11.198 -3.777 1.00 89.94 89 ALA A O 1
ATOM 661 N N . LEU A 1 90 ? 6.714 -11.110 -4.103 1.00 85.31 90 LEU A N 1
ATOM 662 C CA . LEU A 1 90 ? 6.800 -10.883 -5.546 1.00 85.31 90 LEU A CA 1
ATOM 663 C C . LEU A 1 90 ? 7.522 -9.571 -5.881 1.00 85.31 90 LEU A C 1
ATOM 665 O O . LEU A 1 90 ? 8.362 -9.576 -6.774 1.00 85.31 90 LEU A O 1
ATOM 669 N N . MET A 1 91 ? 7.280 -8.487 -5.134 1.00 82.69 91 MET A N 1
ATOM 670 C CA . MET A 1 91 ? 8.005 -7.221 -5.324 1.00 82.69 91 MET A CA 1
ATOM 671 C C . MET A 1 91 ? 9.518 -7.376 -5.098 1.00 82.69 91 MET A C 1
ATOM 673 O O . MET A 1 91 ? 10.321 -6.842 -5.865 1.00 82.69 91 MET A O 1
ATOM 677 N N . PHE A 1 92 ? 9.923 -8.106 -4.053 1.00 82.44 92 PHE A N 1
ATOM 678 C CA . PHE A 1 92 ? 11.342 -8.330 -3.757 1.00 82.44 92 PHE A CA 1
ATOM 679 C C . PHE A 1 92 ? 12.021 -9.277 -4.753 1.00 82.44 92 PHE A C 1
ATOM 681 O O . PHE A 1 92 ? 13.182 -9.048 -5.090 1.00 82.44 92 PHE A O 1
ATOM 688 N N . ILE A 1 93 ? 11.313 -10.306 -5.234 1.00 82.75 93 ILE A N 1
ATOM 689 C CA . ILE A 1 93 ? 11.831 -11.266 -6.222 1.00 82.75 93 ILE A CA 1
ATOM 690 C C . ILE A 1 93 ? 12.071 -10.589 -7.575 1.00 82.75 93 ILE A C 1
ATOM 692 O O . ILE A 1 93 ? 13.059 -10.899 -8.235 1.00 82.75 93 ILE A O 1
ATOM 696 N N . THR A 1 94 ? 11.199 -9.665 -7.995 1.00 75.06 94 THR A N 1
ATOM 697 C CA . THR A 1 94 ? 11.359 -8.981 -9.286 1.00 75.06 94 TH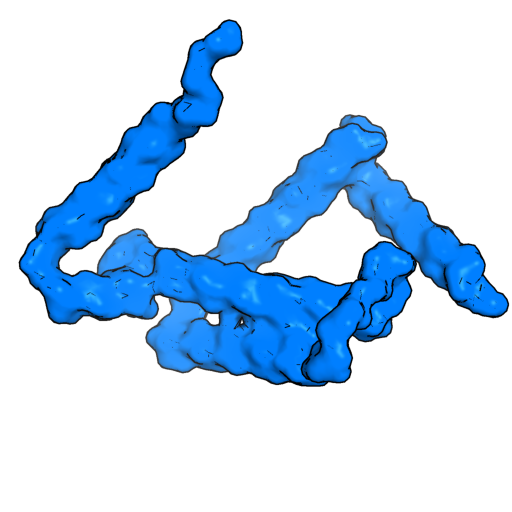R A CA 1
ATOM 698 C C . THR A 1 94 ? 12.488 -7.958 -9.257 1.00 75.06 94 THR A C 1
ATOM 700 O O . THR A 1 94 ? 13.326 -7.942 -10.155 1.00 75.06 94 THR A O 1
ATOM 703 N N . SER A 1 95 ? 12.527 -7.091 -8.241 1.00 73.81 95 SER A N 1
ATOM 704 C CA . SER A 1 95 ? 13.534 -6.028 -8.151 1.00 73.81 95 SER A CA 1
ATOM 705 C C . SER A 1 95 ? 13.501 -5.343 -6.785 1.00 73.81 95 SER A C 1
ATOM 707 O O . SER A 1 95 ? 12.664 -4.471 -6.530 1.00 73.81 95 SER A O 1
ATOM 709 N N . TRP A 1 96 ? 14.467 -5.656 -5.924 1.00 78.69 96 TRP A N 1
ATOM 710 C CA . TRP A 1 96 ? 14.555 -5.048 -4.595 1.00 78.69 96 TRP A CA 1
ATOM 711 C C . TRP A 1 96 ? 14.688 -3.502 -4.574 1.00 78.69 96 TRP A C 1
ATOM 713 O O . TRP A 1 96 ? 14.060 -2.901 -3.698 1.00 78.69 96 TRP A O 1
ATOM 723 N N . PRO A 1 97 ? 15.402 -2.807 -5.498 1.00 77.12 97 PRO A N 1
ATOM 724 C CA . PRO A 1 97 ? 15.520 -1.349 -5.411 1.00 77.12 97 PRO A CA 1
ATOM 725 C C . PRO A 1 97 ? 14.224 -0.643 -5.833 1.00 77.12 97 PRO A C 1
ATOM 727 O O . PRO A 1 97 ? 13.788 0.294 -5.168 1.00 77.12 97 PRO A O 1
ATOM 730 N N . CYS A 1 98 ? 13.548 -1.118 -6.884 1.00 74.12 98 CYS A N 1
ATOM 731 C CA . CYS A 1 98 ? 12.262 -0.560 -7.309 1.00 74.12 98 CYS A CA 1
ATOM 732 C C . CYS A 1 98 ? 11.158 -0.852 -6.281 1.00 74.12 98 CYS A C 1
ATOM 734 O O . CYS A 1 98 ? 10.309 0.004 -6.039 1.00 74.12 98 CYS A O 1
ATOM 736 N N . ALA A 1 99 ? 11.203 -2.016 -5.620 1.00 77.06 99 ALA A N 1
ATOM 737 C CA . ALA A 1 99 ? 10.302 -2.342 -4.518 1.00 77.06 99 ALA A CA 1
ATOM 738 C C . ALA A 1 99 ? 10.464 -1.368 -3.343 1.00 77.06 99 ALA A C 1
ATOM 740 O O . ALA A 1 99 ? 9.469 -0.853 -2.835 1.00 77.06 99 ALA A O 1
ATOM 741 N N . ALA A 1 100 ? 11.705 -1.061 -2.948 1.00 82.06 100 ALA A N 1
ATOM 742 C CA . ALA A 1 100 ? 11.981 -0.090 -1.892 1.00 82.06 100 ALA A CA 1
ATOM 743 C C . ALA A 1 100 ? 11.453 1.313 -2.243 1.00 82.06 100 ALA A C 1
ATOM 745 O O . ALA A 1 100 ? 10.828 1.957 -1.400 1.00 82.06 100 ALA A O 1
ATOM 746 N N . ILE A 1 101 ? 11.636 1.764 -3.491 1.00 81.31 101 ILE A N 1
ATOM 747 C CA . ILE A 1 101 ? 11.110 3.054 -3.967 1.00 81.31 101 ILE A CA 1
ATOM 748 C C . ILE A 1 101 ? 9.575 3.067 -3.928 1.00 81.31 101 ILE A C 1
ATOM 750 O O . ILE A 1 101 ? 8.988 4.009 -3.400 1.00 81.31 101 ILE A O 1
ATOM 754 N N . ALA A 1 102 ? 8.918 2.015 -4.426 1.00 80.06 102 ALA A N 1
ATOM 755 C CA . ALA A 1 102 ? 7.458 1.919 -4.441 1.00 80.06 102 ALA A CA 1
ATOM 756 C C . ALA A 1 102 ? 6.858 1.893 -3.024 1.00 80.06 102 ALA A C 1
ATOM 758 O O . ALA A 1 102 ? 5.891 2.606 -2.750 1.00 80.06 102 ALA A O 1
ATOM 759 N N . LEU A 1 103 ? 7.453 1.125 -2.103 1.00 84.06 103 LEU A N 1
ATOM 760 C CA . LEU A 1 103 ? 7.051 1.096 -0.693 1.00 84.06 103 LEU A CA 1
ATOM 761 C C . LEU A 1 103 ? 7.271 2.453 -0.015 1.00 84.06 103 LEU A C 1
ATOM 763 O O . LEU A 1 103 ? 6.405 2.910 0.729 1.00 84.06 103 LEU A O 1
ATOM 767 N N . GLY A 1 104 ? 8.398 3.112 -0.301 1.00 86.19 104 GLY A N 1
ATOM 768 C CA . GLY A 1 104 ? 8.695 4.457 0.185 1.00 86.19 104 GLY A CA 1
ATOM 769 C C . GLY A 1 104 ? 7.654 5.473 -0.278 1.00 86.19 104 GLY A C 1
ATOM 770 O O . GLY A 1 104 ? 7.056 6.152 0.552 1.00 86.19 104 GLY A O 1
ATOM 771 N N . MET A 1 105 ? 7.360 5.517 -1.581 1.00 84.19 105 MET A N 1
ATOM 772 C CA . MET A 1 105 ? 6.323 6.390 -2.141 1.00 84.19 105 MET A CA 1
ATOM 773 C C . MET A 1 105 ? 4.947 6.114 -1.524 1.00 84.19 105 MET A C 1
ATOM 775 O O . MET A 1 105 ? 4.264 7.054 -1.120 1.00 84.19 105 MET A O 1
ATOM 779 N N . ALA A 1 106 ? 4.551 4.843 -1.396 1.00 84.06 106 ALA A N 1
ATOM 780 C CA . ALA A 1 106 ? 3.282 4.468 -0.776 1.00 84.06 106 ALA A CA 1
ATOM 781 C C . ALA A 1 106 ? 3.199 4.936 0.690 1.00 84.06 106 ALA A C 1
ATOM 783 O O . ALA A 1 106 ? 2.181 5.494 1.102 1.00 84.06 106 ALA A O 1
ATOM 784 N N . ALA A 1 107 ? 4.279 4.776 1.463 1.00 86.81 107 ALA A N 1
ATOM 785 C CA . ALA A 1 107 ? 4.353 5.239 2.847 1.00 86.81 107 ALA A CA 1
ATOM 786 C C . ALA A 1 107 ? 4.297 6.772 2.955 1.00 86.81 107 ALA A C 1
ATOM 788 O O . ALA A 1 107 ? 3.604 7.300 3.827 1.00 86.81 107 ALA A O 1
ATOM 789 N N . THR A 1 108 ? 4.979 7.497 2.062 1.00 88.56 108 THR A N 1
ATOM 790 C CA . THR A 1 108 ? 4.935 8.965 2.017 1.00 88.56 108 THR A CA 1
ATOM 791 C C . THR A 1 108 ? 3.538 9.469 1.676 1.00 88.56 108 THR A C 1
ATOM 793 O O . THR A 1 108 ? 3.040 10.358 2.362 1.00 88.56 108 THR A O 1
ATOM 796 N N . VAL A 1 109 ? 2.875 8.885 0.672 1.00 88.50 109 VAL A N 1
ATOM 797 C CA . VAL A 1 109 ? 1.494 9.244 0.311 1.00 88.50 109 VAL A CA 1
ATOM 798 C C . VAL A 1 109 ? 0.543 8.945 1.466 1.00 88.50 109 VAL A C 1
ATOM 800 O O . VAL A 1 109 ? -0.261 9.804 1.820 1.00 88.50 109 VAL A O 1
ATOM 803 N N . TYR A 1 110 ? 0.667 7.780 2.109 1.00 86.62 110 TYR A N 1
ATOM 804 C CA . TYR A 1 110 ? -0.130 7.445 3.290 1.00 86.62 110 TYR A CA 1
ATOM 805 C C . TYR A 1 110 ? 0.042 8.490 4.401 1.00 86.62 110 TYR A C 1
ATOM 807 O O . TYR A 1 110 ? -0.944 9.027 4.902 1.00 86.62 110 TYR A O 1
ATOM 815 N N . LYS A 1 111 ? 1.289 8.841 4.743 1.00 86.44 111 LYS A N 1
ATOM 816 C CA . LYS A 1 111 ? 1.580 9.854 5.769 1.00 86.44 111 LYS A CA 1
ATOM 817 C C . LYS A 1 111 ? 1.091 11.246 5.384 1.00 86.44 111 LYS A C 1
ATOM 819 O O . LYS A 1 111 ? 0.611 11.979 6.245 1.00 86.44 111 LYS A O 1
ATOM 824 N N . TYR A 1 112 ? 1.182 11.604 4.108 1.00 90.06 112 TYR A N 1
ATOM 825 C CA . TYR A 1 112 ? 0.663 12.868 3.597 1.00 90.06 112 TYR A CA 1
ATOM 826 C C . TYR A 1 112 ? -0.863 12.947 3.730 1.00 90.06 112 TYR A C 1
ATOM 828 O O . TYR A 1 112 ? -1.377 13.951 4.220 1.00 90.06 112 TYR A O 1
ATOM 836 N N . MET A 1 113 ? -1.578 11.878 3.368 1.00 87.62 113 MET A N 1
ATOM 837 C CA . MET A 1 113 ? -3.033 11.791 3.532 1.00 87.62 113 MET A CA 1
ATOM 838 C C . MET A 1 113 ? -3.440 11.855 5.007 1.00 87.62 113 MET A C 1
ATOM 840 O O . MET A 1 113 ? -4.388 12.556 5.346 1.00 87.62 113 MET A O 1
ATOM 844 N N . GLU A 1 114 ? -2.702 11.178 5.891 1.00 85.12 114 GLU A N 1
ATOM 845 C CA . GLU A 1 114 ? -2.928 11.222 7.342 1.00 85.12 114 GLU A CA 1
ATOM 846 C C . GLU A 1 114 ? -2.769 12.651 7.893 1.00 85.12 114 GLU A C 1
ATOM 848 O O . GLU A 1 114 ? -3.603 13.124 8.665 1.00 85.12 114 GLU A O 1
ATOM 853 N N . TYR A 1 115 ? -1.732 13.367 7.447 1.00 83.81 115 TYR A N 1
ATOM 854 C CA . TYR A 1 115 ? -1.481 14.754 7.834 1.00 83.81 115 TYR A CA 1
ATOM 855 C C . TYR A 1 115 ? -2.559 15.714 7.316 1.00 83.81 115 TYR A C 1
ATOM 857 O O . TYR A 1 115 ? -3.067 16.529 8.083 1.00 83.81 115 TYR A O 1
ATOM 865 N N . GLN A 1 116 ? -2.924 15.621 6.032 1.00 86.06 116 GLN A N 1
ATOM 866 C CA . GLN A 1 116 ? -3.964 16.471 5.445 1.00 86.06 116 GLN A CA 1
ATOM 867 C C . GLN A 1 116 ? -5.337 16.191 6.063 1.00 86.06 116 GLN A C 1
ATOM 869 O O . GLN A 1 116 ? -6.061 17.130 6.375 1.00 86.06 116 GLN A O 1
ATOM 874 N N . GLY A 1 117 ? -5.666 14.921 6.320 1.00 84.25 117 GLY A N 1
ATOM 875 C CA . GLY A 1 117 ? -6.897 14.541 7.012 1.00 84.25 117 GLY A CA 1
ATOM 876 C C . GLY A 1 117 ? -6.965 15.121 8.425 1.00 84.25 117 GLY A C 1
ATOM 877 O O . GLY A 1 117 ? -7.963 15.729 8.796 1.00 84.25 117 GLY A O 1
ATOM 878 N N . ALA A 1 118 ? -5.875 15.025 9.192 1.00 81.31 118 ALA A N 1
ATOM 879 C CA . ALA A 1 118 ? -5.786 15.638 10.515 1.00 81.31 118 ALA A CA 1
ATOM 880 C C . ALA A 1 118 ? -5.883 17.174 10.476 1.00 81.31 118 ALA A C 1
ATOM 882 O O . ALA A 1 118 ? -6.532 17.769 11.336 1.00 81.31 118 ALA A O 1
ATOM 883 N N . ALA A 1 119 ? -5.256 17.817 9.487 1.00 83.12 119 ALA A N 1
ATOM 884 C CA . ALA A 1 119 ? -5.318 19.265 9.309 1.00 83.12 119 ALA A CA 1
ATOM 885 C C . ALA A 1 119 ? -6.725 19.743 8.916 1.00 83.12 119 ALA A C 1
ATOM 887 O O . ALA A 1 119 ? -7.156 20.794 9.380 1.00 83.12 119 ALA A O 1
ATOM 888 N N . GLN A 1 120 ? -7.448 18.976 8.099 1.00 83.19 120 GLN A N 1
ATOM 889 C CA . GLN A 1 120 ? -8.811 19.306 7.688 1.00 83.19 120 GLN A CA 1
ATOM 890 C C . GLN A 1 120 ? -9.827 19.108 8.824 1.00 83.19 120 GLN A C 1
ATOM 892 O O . GLN A 1 120 ? -10.726 19.930 8.974 1.00 83.19 120 GLN A O 1
ATOM 897 N N . GLU A 1 121 ? -9.673 18.054 9.630 1.00 82.00 121 GLU A N 1
ATOM 898 C CA . GLU A 1 121 ? -10.579 17.741 10.744 1.00 82.00 121 GLU A CA 1
ATOM 899 C C . GLU A 1 121 ? -10.372 18.681 11.949 1.00 82.00 121 GLU A C 1
ATOM 901 O O . GLU A 1 121 ? -11.337 19.133 12.560 1.00 82.00 121 GLU A O 1
ATOM 906 N N . TRP A 1 122 ? -9.115 19.009 12.282 1.00 79.25 122 TRP A N 1
ATOM 907 C CA . TRP A 1 122 ? -8.766 19.715 13.527 1.00 79.25 122 TRP A CA 1
ATOM 908 C C . TRP A 1 122 ? -8.105 21.089 13.328 1.00 79.25 122 TRP A C 1
ATOM 910 O O . TRP A 1 122 ? -7.765 21.748 14.308 1.00 79.25 122 TRP A O 1
ATOM 920 N N . GLY A 1 123 ? -7.877 21.534 12.090 1.00 76.38 123 GLY A N 1
ATOM 921 C CA . GLY A 1 123 ? -7.298 22.847 11.764 1.00 76.38 123 GLY A CA 1
ATOM 922 C C . GLY A 1 123 ? -5.778 22.982 11.962 1.00 76.38 123 GLY A C 1
ATOM 923 O O . GLY A 1 123 ? -5.167 23.875 11.381 1.00 76.38 123 GLY A O 1
ATOM 924 N N . GLU A 1 124 ? -5.136 22.086 12.720 1.00 79.88 124 GLU A N 1
ATOM 925 C CA . GLU A 1 124 ? -3.678 22.021 12.907 1.00 79.88 124 GLU A CA 1
ATOM 926 C C . GLU A 1 124 ? -3.173 20.596 12.616 1.00 79.88 124 GLU A C 1
ATOM 928 O O . GLU A 1 124 ? -3.565 19.656 13.297 1.00 79.88 124 GLU A O 1
ATOM 933 N N . GLY A 1 125 ? -2.277 20.394 11.639 1.00 76.38 125 GLY A N 1
ATOM 934 C CA . GLY A 1 125 ? -1.911 19.038 11.181 1.00 76.38 125 GLY A CA 1
ATOM 935 C C . GLY A 1 125 ? -1.251 18.138 12.242 1.00 76.38 125 GLY A C 1
ATOM 936 O O . GLY A 1 125 ? -1.699 17.018 12.478 1.00 76.38 125 GLY A O 1
ATOM 937 N N . LEU A 1 126 ? -0.208 18.618 12.936 1.00 78.06 126 LEU A N 1
ATOM 938 C CA . LEU A 1 126 ? 0.519 17.817 13.943 1.00 78.06 126 LEU A CA 1
ATOM 939 C C . LEU A 1 126 ? -0.286 17.577 15.229 1.00 78.06 126 LEU A C 1
ATOM 941 O O . LEU A 1 126 ? -0.277 16.471 15.766 1.00 78.06 126 LEU A O 1
ATOM 945 N N . ARG A 1 127 ? -1.003 18.591 15.721 1.00 77.19 127 ARG A N 1
ATOM 946 C CA . ARG A 1 127 ? -1.892 18.440 16.883 1.00 77.19 127 ARG A CA 1
ATOM 947 C C . ARG A 1 127 ? -3.146 17.640 16.538 1.00 77.19 127 ARG A C 1
ATOM 949 O O . ARG A 1 127 ? -3.569 16.811 17.342 1.00 77.19 127 ARG A O 1
ATOM 956 N N . GLY A 1 128 ? -3.669 17.792 15.326 1.00 79.50 128 GLY A N 1
ATOM 957 C CA . GLY A 1 128 ? -4.775 17.001 14.798 1.00 79.50 128 GLY A CA 1
ATOM 958 C C . GLY A 1 128 ? -4.460 15.508 14.750 1.00 79.50 128 GLY A C 1
ATOM 959 O O . GLY A 1 128 ? -5.311 14.703 15.106 1.00 79.50 128 GLY A O 1
ATOM 960 N N . LEU A 1 129 ? -3.220 15.122 14.422 1.00 80.75 129 LEU A N 1
ATOM 961 C CA . LEU A 1 129 ? -2.785 13.720 14.487 1.00 80.75 129 LEU A CA 1
ATOM 962 C C . LEU A 1 129 ? -2.930 13.151 15.907 1.00 80.75 129 LEU A C 1
ATOM 964 O O . LEU A 1 129 ? -3.475 12.061 16.085 1.00 80.75 129 LEU A O 1
ATOM 968 N N . SER A 1 130 ? -2.497 13.900 16.928 1.00 84.69 130 SER A N 1
ATOM 969 C CA . SER A 1 130 ? -2.635 13.468 18.327 1.00 84.69 130 SER A CA 1
ATOM 970 C C . SER A 1 130 ? -4.092 13.410 18.799 1.00 84.69 130 SER A C 1
ATOM 972 O O . SER A 1 130 ? -4.461 12.477 19.511 1.00 84.69 130 SER A O 1
ATOM 974 N N . LEU A 1 131 ? -4.934 14.353 18.361 1.00 84.31 131 LEU A N 1
ATOM 975 C CA . LEU A 1 131 ? -6.359 14.393 18.702 1.00 84.31 131 LEU A CA 1
ATOM 976 C C . LEU A 1 131 ? -7.140 13.257 18.030 1.00 84.31 131 LEU A C 1
ATOM 978 O O . LEU A 1 131 ? -7.892 12.561 18.709 1.00 84.31 131 LEU A O 1
ATOM 982 N N . SER A 1 132 ? -6.902 12.995 16.741 1.00 82.19 132 SER A N 1
ATOM 983 C CA . SER A 1 132 ? -7.488 11.853 16.025 1.00 82.19 132 SER A CA 1
ATOM 984 C C . SER A 1 132 ? -7.111 10.518 16.669 1.00 82.19 132 SER A C 1
ATOM 986 O O . SER A 1 132 ? -7.967 9.648 16.832 1.00 82.19 132 SER A O 1
ATOM 988 N N . ALA A 1 133 ? -5.848 10.355 17.080 1.00 83.31 133 ALA A N 1
ATOM 989 C CA . ALA A 1 133 ? -5.396 9.151 17.772 1.00 83.31 133 ALA A CA 1
ATOM 990 C C . ALA A 1 133 ? -6.073 8.982 19.145 1.00 83.31 133 ALA A C 1
ATOM 992 O O . ALA A 1 133 ? -6.517 7.881 19.476 1.00 83.31 133 ALA A O 1
ATOM 993 N N . ALA A 1 134 ? -6.198 10.065 19.922 1.00 88.75 134 ALA A N 1
ATOM 994 C CA . ALA A 1 134 ? -6.883 10.049 21.214 1.00 88.75 134 ALA A CA 1
ATOM 995 C C . ALA A 1 134 ? -8.375 9.714 21.067 1.00 88.75 134 ALA A C 1
ATOM 997 O O . ALA A 1 134 ? -8.887 8.856 21.783 1.00 88.75 134 ALA A O 1
ATOM 998 N N . HIS A 1 135 ? -9.059 10.324 20.097 1.00 85.88 135 HIS A N 1
ATOM 999 C CA . HIS A 1 135 ? -10.464 10.047 19.806 1.00 85.88 135 HIS A CA 1
ATOM 1000 C C . HIS A 1 135 ? -10.686 8.580 19.409 1.00 85.88 135 HIS A C 1
ATOM 1002 O O . HIS A 1 135 ? -11.570 7.916 19.947 1.00 85.88 135 HIS A O 1
ATOM 1008 N N . PHE A 1 136 ? -9.831 8.032 18.539 1.00 84.38 136 PHE A N 1
ATOM 1009 C CA . PHE A 1 136 ? -9.905 6.625 18.144 1.00 84.38 136 PHE A CA 1
ATOM 1010 C C . PHE A 1 136 ? -9.674 5.661 19.318 1.00 84.38 136 PHE A C 1
ATOM 1012 O O . PHE A 1 136 ? -10.314 4.612 19.389 1.00 84.38 136 PHE A O 1
ATOM 1019 N N . ALA A 1 137 ? -8.782 6.005 20.251 1.00 84.94 137 ALA A N 1
ATOM 1020 C CA . ALA A 1 137 ? -8.568 5.218 21.462 1.00 84.94 137 ALA A CA 1
ATOM 1021 C C . ALA A 1 137 ? -9.786 5.252 22.403 1.00 84.94 137 ALA A C 1
ATOM 1023 O O . ALA A 1 137 ? -10.143 4.216 22.957 1.00 84.94 137 ALA A O 1
ATOM 1024 N N . LEU A 1 138 ? -10.449 6.406 22.544 1.00 87.31 138 LEU A N 1
ATOM 1025 C CA . LEU A 1 138 ? -11.658 6.549 23.362 1.00 87.31 138 LEU A CA 1
ATOM 1026 C C . LEU A 1 138 ? -12.837 5.744 22.803 1.00 87.31 138 LEU A C 1
ATOM 1028 O O . LEU A 1 138 ? -13.456 4.996 23.553 1.00 87.31 138 LEU A O 1
ATOM 1032 N N . LEU A 1 139 ? -13.091 5.812 21.491 1.00 85.62 139 LEU A N 1
ATOM 1033 C CA . LEU A 1 139 ? -14.160 5.033 20.847 1.00 85.62 139 LEU A CA 1
ATOM 1034 C C . LEU A 1 139 ? -13.982 3.522 21.051 1.00 85.62 139 LEU A C 1
ATOM 1036 O O . LEU A 1 139 ? -14.946 2.795 21.264 1.00 85.62 139 LEU A O 1
ATOM 1040 N N . ARG A 1 140 ? -12.734 3.038 21.043 1.00 79.69 140 ARG A N 1
ATOM 1041 C CA . ARG A 1 140 ? -12.448 1.627 21.335 1.00 79.69 140 ARG A CA 1
ATOM 1042 C C . ARG A 1 140 ? -12.730 1.225 22.776 1.00 79.69 140 ARG A C 1
ATOM 1044 O O . ARG A 1 140 ? -13.030 0.060 23.008 1.00 79.69 140 ARG A O 1
ATOM 1051 N N . LEU A 1 141 ? -12.554 2.140 23.729 1.00 82.50 141 LEU A N 1
ATOM 1052 C CA . LEU A 1 141 ? -12.855 1.878 25.137 1.00 82.50 141 LEU A CA 1
ATOM 1053 C C . LEU A 1 141 ? -14.364 1.842 25.386 1.00 82.50 141 LEU A C 1
ATOM 1055 O O . LEU A 1 141 ? -14.798 1.078 26.234 1.00 82.50 141 LEU A O 1
ATOM 1059 N N . GLU A 1 142 ? -15.147 2.623 24.642 1.00 83.00 142 GLU A N 1
ATOM 1060 C CA . GLU A 1 142 ? -16.613 2.611 24.723 1.00 83.00 142 GLU A CA 1
ATOM 1061 C C . GLU A 1 142 ? -17.228 1.319 24.157 1.00 83.00 142 GLU A C 1
ATOM 1063 O O . GLU A 1 142 ? -18.229 0.828 24.671 1.00 83.00 142 GLU A O 1
ATOM 1068 N N . GLU A 1 143 ? -16.620 0.735 23.120 1.00 71.56 143 GLU A N 1
ATOM 1069 C CA . GLU A 1 143 ? -17.052 -0.552 22.554 1.00 71.56 143 GLU A CA 1
ATOM 1070 C C . GLU A 1 143 ? -16.522 -1.782 23.314 1.00 71.56 143 GLU A C 1
ATOM 1072 O O . GLU A 1 143 ? -16.993 -2.901 23.082 1.00 71.56 143 GLU A O 1
ATOM 1077 N N . ALA A 1 144 ? -15.537 -1.606 24.199 1.00 62.91 144 ALA A N 1
ATOM 1078 C CA . ALA A 1 144 ? -15.080 -2.661 25.096 1.00 62.91 144 ALA A CA 1
ATOM 1079 C C . ALA A 1 144 ? -16.097 -2.830 26.251 1.00 62.91 144 ALA A C 1
ATOM 1081 O O . ALA A 1 144 ? -16.545 -1.826 26.796 1.00 62.91 144 ALA A O 1
ATOM 1082 N N . PRO A 1 145 ? -16.497 -4.067 26.604 1.00 55.53 145 PRO A N 1
ATOM 1083 C CA . PRO A 1 145 ? -17.504 -4.320 27.639 1.00 55.53 145 PRO A CA 1
ATOM 1084 C C . PRO A 1 145 ? -17.057 -3.916 29.049 1.00 55.53 145 PRO A C 1
ATOM 1086 O O . PRO A 1 145 ? -15.837 -3.984 29.333 1.00 55.53 145 PRO A O 1
#

Organism: NCBI:txid83376

Secondary structure (DSSP, 8-state):
------HHHHHHHHHHHHHHHHT--HHHHHHHHHT-SS-THHHHHHHHHHHHHHHHHHHHHHTT-TT-----TT--HHHHHHHHHHHHHHHHHH-HHHHHHHHHHHHHHHHHHHHHHHHHHHSSHHHHHHHHHHHHHHHHHHH--

InterPro domains:
  IPR004841 Amino acid permease/SLC12A domain [PF00324] (4-125)
  IPR004842 SLC12A transporter family [PTHR11827] (3-144)

Sequence (145 aa):
AEGREPLWALGLTAAVAELGVLVASLDLVAPVFSVCVEGGAIWGFLLAAYLVVNLACALQSVLRSPTWRPRLPYYHWGLSLAGAALCLALMFITSWPCAAIALGMAATVYKYMEYQGAAQEWGEGLRGLSLSAAHFALLRLEEAP